Protein AF-A0A3B8QT46-F1 (afdb_monomer)

Secondary structure (DSSP, 8-state):
-PPP------PPPHHHHHHHHHHHHHHHHHHHHHHTT--STTHHHHHHHHHHHHHHHHHHHHHHHHHHHHHHHHHHHHHHHHHHHHHHHHT-

Radius of gyration: 35.26 Å; Cα contacts (8 Å, |Δi|>4): 8; chains: 1; bounding box: 93×24×86 Å

Sequence (92 aa):
MTLPDEEQMHGITKSELKILILEAAEKGSDRALARIGLHDENAVHDVKELRSLLEGWRETKSSIWRTIIRWVTMAVLGFIAFAVWSEFRSRL

pLDDT: mean 84.65, std 12.22, range [43.81, 98.19]

Foldseek 3Di:
DDDPPPPPPPDDDPVRVVVVVVVCVVVVVCVVCVVVVNNDPCNVVVVVVVVVVVVVVVVVVVVVVVVVVVVVVVVVVVVVVVVVVVVVVVVD

Structure (mmCIF, N/CA/C/O backbone):
data_AF-A0A3B8QT46-F1
#
_entry.id   AF-A0A3B8QT46-F1
#
loop_
_atom_site.group_PDB
_atom_site.id
_atom_site.type_symbol
_atom_site.label_atom_id
_atom_site.label_alt_id
_atom_site.label_comp_id
_atom_site.label_asym_id
_atom_site.label_entity_id
_atom_site.label_seq_id
_atom_site.pdbx_PDB_ins_code
_atom_site.Cartn_x
_atom_site.Cartn_y
_atom_site.Cartn_z
_atom_site.occupancy
_atom_site.B_iso_or_equiv
_atom_site.auth_seq_id
_atom_site.auth_comp_id
_atom_site.auth_asym_id
_atom_site.auth_atom_id
_atom_site.pdbx_PDB_model_num
ATOM 1 N N . MET A 1 1 ? -65.796 -0.056 35.233 1.00 43.81 1 MET A N 1
ATOM 2 C CA . MET A 1 1 ? 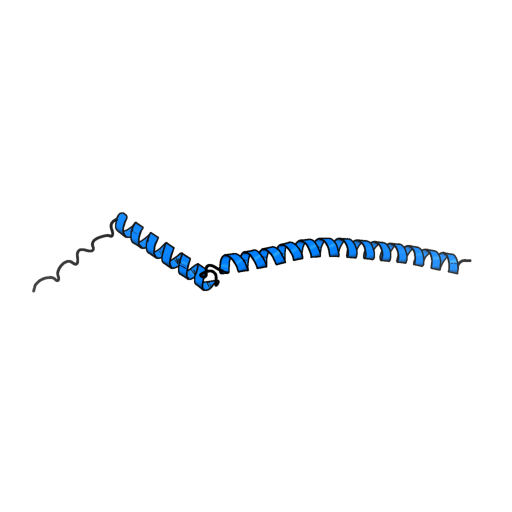-64.987 -0.046 33.999 1.00 43.81 1 MET A CA 1
ATOM 3 C C . MET A 1 1 ? -63.715 0.707 34.341 1.00 43.81 1 MET A C 1
ATOM 5 O O . MET A 1 1 ? -63.729 1.928 34.376 1.00 43.81 1 MET A O 1
ATOM 9 N N . THR A 1 2 ? -62.700 -0.015 34.807 1.00 52.56 2 THR A N 1
ATOM 10 C CA . THR A 1 2 ? -61.407 0.546 35.217 1.00 52.56 2 THR A CA 1
ATOM 11 C C . THR A 1 2 ? -60.592 0.826 33.960 1.00 52.56 2 THR A C 1
ATOM 13 O O . THR A 1 2 ? -60.513 -0.034 33.083 1.00 52.56 2 THR A O 1
ATOM 16 N N . LEU A 1 3 ? -60.067 2.044 33.843 1.00 62.03 3 LEU A N 1
ATOM 17 C CA . LEU A 1 3 ? -59.131 2.418 32.784 1.00 62.03 3 LEU A CA 1
ATOM 18 C C . LEU A 1 3 ? -57.900 1.493 32.864 1.00 62.03 3 LEU A C 1
ATOM 20 O O . LEU A 1 3 ? -57.519 1.130 33.979 1.00 62.03 3 LEU A O 1
ATOM 24 N N . PRO A 1 4 ? -57.327 1.062 31.725 1.00 62.41 4 PRO A N 1
ATOM 25 C CA . PRO A 1 4 ? -56.107 0.265 31.733 1.00 62.41 4 PRO A CA 1
ATOM 26 C C . PRO A 1 4 ? -54.998 1.071 32.410 1.00 62.41 4 PRO A C 1
ATOM 28 O O . PRO A 1 4 ? -54.909 2.281 32.191 1.00 62.41 4 PRO A O 1
ATOM 31 N N . ASP A 1 5 ? -54.214 0.396 33.253 1.00 60.12 5 ASP A N 1
ATOM 32 C CA . ASP A 1 5 ? -53.058 0.966 33.941 1.00 60.12 5 ASP A CA 1
ATOM 33 C C . ASP A 1 5 ? -52.247 1.812 32.958 1.00 60.12 5 ASP A C 1
ATOM 35 O O . ASP A 1 5 ? -51.856 1.332 31.891 1.00 60.12 5 ASP A O 1
ATOM 39 N N . GLU A 1 6 ? -52.046 3.088 33.295 1.00 54.62 6 GLU A N 1
ATOM 40 C CA . GLU A 1 6 ? -51.141 3.953 32.553 1.00 54.62 6 GLU A CA 1
ATOM 41 C C . GLU A 1 6 ? -49.765 3.291 32.573 1.00 54.62 6 GLU A C 1
ATOM 43 O O . GLU A 1 6 ? -49.069 3.288 33.591 1.00 54.62 6 GLU A O 1
ATOM 48 N N . GLU A 1 7 ? -49.399 2.678 31.450 1.00 60.44 7 GLU A N 1
ATOM 49 C CA . GLU A 1 7 ? -48.068 2.160 31.199 1.00 60.44 7 GLU A CA 1
ATOM 50 C C . GLU A 1 7 ? -47.133 3.372 31.242 1.00 60.44 7 GLU A C 1
ATOM 52 O O . GLU A 1 7 ? -46.976 4.106 30.265 1.00 60.44 7 GLU A O 1
ATOM 57 N N . GLN A 1 8 ? -46.604 3.668 32.434 1.00 57.78 8 GLN A N 1
ATOM 58 C CA . GLN A 1 8 ? -45.660 4.753 32.637 1.00 57.78 8 GLN A CA 1
ATOM 59 C C . GLN A 1 8 ? -44.462 4.461 31.748 1.00 57.78 8 GLN A C 1
ATOM 61 O O . GLN A 1 8 ? -43.616 3.625 32.067 1.00 57.78 8 GLN A O 1
ATOM 66 N N . MET A 1 9 ? -44.416 5.141 30.607 1.00 50.84 9 MET A N 1
ATOM 67 C CA . MET A 1 9 ? -43.333 5.041 29.652 1.00 50.84 9 MET A CA 1
ATOM 68 C C . MET A 1 9 ? -42.099 5.686 30.290 1.00 50.84 9 MET A C 1
ATOM 70 O O . MET A 1 9 ? -41.838 6.881 30.139 1.00 50.84 9 MET A O 1
ATOM 74 N N . HIS A 1 10 ? -41.378 4.898 31.087 1.00 69.38 10 HIS A N 1
ATOM 75 C CA . HIS A 1 10 ? -40.164 5.329 31.755 1.00 69.38 10 HIS A CA 1
ATOM 76 C C . HIS A 1 10 ? -39.118 5.626 30.680 1.00 69.38 10 HIS A C 1
ATOM 78 O O . HIS A 1 10 ? -38.619 4.727 30.003 1.00 69.38 10 HIS A O 1
ATOM 84 N N . GLY A 1 11 ? -38.833 6.913 30.473 1.00 76.50 11 GLY A N 1
ATOM 85 C CA . GLY A 1 11 ? -37.779 7.339 29.564 1.00 76.50 11 GLY A CA 1
ATOM 86 C C . GLY A 1 11 ? -36.439 6.771 30.023 1.00 76.50 11 GLY A C 1
ATOM 87 O O . GLY A 1 11 ? -36.104 6.849 31.202 1.00 76.50 11 GLY A O 1
ATOM 88 N N . ILE A 1 12 ? -35.677 6.206 29.089 1.00 83.44 12 ILE A N 1
ATOM 89 C CA . ILE A 1 12 ? -34.369 5.610 29.373 1.00 83.44 12 ILE A CA 1
ATOM 90 C C . ILE A 1 12 ? -33.450 6.677 29.982 1.00 83.44 12 ILE A C 1
ATOM 92 O O . ILE A 1 12 ? -33.296 7.778 29.439 1.00 83.44 12 ILE A O 1
ATOM 96 N N . THR A 1 13 ? -32.811 6.357 31.105 1.00 88.69 13 THR A N 1
ATOM 97 C CA . THR A 1 13 ? -31.844 7.257 31.736 1.00 88.69 13 THR A CA 1
ATOM 98 C C . THR A 1 13 ? -30.596 7.411 30.859 1.00 88.69 13 THR A C 1
ATOM 100 O O . THR A 1 13 ? -30.235 6.527 30.081 1.00 88.69 13 THR A O 1
ATOM 103 N N . LYS A 1 14 ? -29.858 8.524 30.991 1.00 88.94 14 LYS A N 1
ATOM 104 C CA . LYS A 1 14 ? -28.609 8.725 30.220 1.00 88.94 14 LYS A CA 1
ATOM 105 C C . LYS A 1 14 ? -27.600 7.586 30.418 1.00 88.94 14 LYS A C 1
ATOM 107 O O . LYS A 1 14 ? -26.858 7.260 29.496 1.00 88.94 14 LYS A O 1
ATOM 112 N N . SER A 1 15 ? -27.566 7.003 31.615 1.00 89.62 15 SER A N 1
ATOM 113 C CA . SER A 1 15 ? -26.740 5.846 31.966 1.00 89.62 15 SER A CA 1
ATOM 114 C C . SER A 1 15 ? -27.123 4.601 31.174 1.00 89.62 15 SER A C 1
ATOM 116 O O . SER A 1 15 ? -26.257 3.995 30.548 1.00 89.62 15 SER A O 1
ATOM 118 N N . GLU A 1 16 ? -28.406 4.251 31.150 1.00 90.38 16 GLU A N 1
ATOM 119 C CA . GLU A 1 16 ? -28.904 3.079 30.422 1.00 90.38 16 GLU A CA 1
ATOM 120 C C . GLU A 1 16 ? -28.725 3.249 28.913 1.00 90.38 16 GLU A C 1
ATOM 122 O O . GLU A 1 16 ? -28.253 2.336 28.241 1.00 90.38 16 GLU A O 1
ATOM 127 N N . LEU A 1 17 ? -28.987 4.449 28.382 1.00 92.00 17 LEU A N 1
ATOM 128 C CA . LEU A 1 17 ? -28.744 4.753 26.973 1.00 92.00 17 LEU A CA 1
ATOM 129 C C . LEU A 1 17 ? -27.264 4.578 26.608 1.00 92.00 17 LEU A C 1
ATOM 131 O O . LEU A 1 17 ? -26.944 4.029 25.556 1.00 92.00 17 LEU A O 1
ATOM 135 N N . LYS A 1 18 ? -26.350 5.020 27.479 1.00 94.06 18 LYS A N 1
ATOM 136 C CA . LYS A 1 18 ? -24.911 4.855 27.259 1.00 94.06 18 LYS A CA 1
ATOM 137 C C . LYS A 1 18 ? -24.513 3.379 27.243 1.00 94.06 18 LYS A C 1
ATOM 139 O O . LYS A 1 18 ? -23.714 2.999 26.394 1.00 94.06 18 LYS A O 1
ATOM 144 N N . ILE A 1 19 ? -25.075 2.562 28.134 1.00 95.75 19 ILE A N 1
ATOM 145 C CA . ILE A 1 19 ? -24.827 1.113 28.155 1.00 95.75 19 ILE A CA 1
ATOM 146 C C . ILE A 1 19 ? -25.332 0.466 26.862 1.00 95.75 19 ILE A C 1
ATOM 148 O O . ILE A 1 19 ? -24.567 -0.232 26.204 1.00 95.75 19 ILE A O 1
ATOM 152 N N . LEU A 1 20 ? -26.562 0.772 26.441 1.00 93.81 20 LEU A N 1
ATOM 153 C CA . LEU A 1 20 ? -27.138 0.238 25.203 1.00 93.81 20 LEU A CA 1
ATOM 154 C C . LEU A 1 20 ? -26.316 0.620 23.965 1.00 93.81 20 LEU A C 1
ATOM 156 O O . LEU A 1 20 ? -26.091 -0.218 23.095 1.00 93.81 20 LEU A O 1
ATOM 160 N N . ILE A 1 21 ? -25.838 1.867 23.885 1.00 94.62 21 ILE A N 1
ATOM 161 C CA . ILE A 1 21 ? -24.977 2.317 22.782 1.00 94.62 21 ILE A CA 1
ATOM 162 C C . ILE A 1 21 ? -23.628 1.598 22.810 1.00 94.62 21 ILE A C 1
ATOM 164 O O . ILE A 1 21 ? -23.152 1.190 21.755 1.00 94.62 21 ILE A O 1
ATOM 168 N N . LEU A 1 22 ? -23.010 1.435 23.983 1.00 96.12 22 LEU A N 1
ATOM 169 C CA . LEU A 1 22 ? -21.728 0.737 24.107 1.00 96.12 22 LEU A CA 1
ATOM 170 C C . LEU A 1 22 ? -21.854 -0.730 23.692 1.00 96.12 22 LEU A C 1
ATOM 172 O O . LEU A 1 22 ? -21.066 -1.198 22.877 1.00 96.12 22 LEU A O 1
ATOM 176 N N . GLU A 1 23 ? -22.890 -1.419 24.166 1.00 95.19 23 GLU A N 1
ATOM 177 C CA . GLU A 1 23 ? -23.133 -2.822 23.829 1.00 95.19 23 GLU A CA 1
ATOM 178 C C . GLU A 1 23 ? -23.483 -3.001 22.342 1.00 95.19 23 GLU A C 1
ATOM 180 O O . GLU A 1 23 ? -23.042 -3.950 21.691 1.00 95.19 23 GLU A O 1
ATOM 185 N N . ALA A 1 24 ? -24.243 -2.067 21.764 1.00 94.19 24 ALA A N 1
ATOM 186 C CA . ALA A 1 24 ? -24.531 -2.061 20.333 1.00 94.19 24 ALA A CA 1
ATOM 187 C C . ALA A 1 24 ? -23.283 -1.767 19.488 1.00 94.19 24 ALA A C 1
ATOM 189 O O . ALA A 1 24 ? -23.125 -2.360 18.420 1.00 94.19 24 ALA A O 1
ATOM 190 N N . ALA A 1 25 ? -22.400 -0.877 19.949 1.00 94.56 25 ALA A N 1
ATOM 191 C CA . ALA A 1 25 ? -21.150 -0.544 19.274 1.00 94.56 25 ALA A CA 1
ATOM 192 C C . ALA A 1 25 ? -20.159 -1.715 19.304 1.00 94.56 25 ALA A C 1
ATOM 194 O O . ALA A 1 25 ? -19.584 -2.038 18.268 1.00 94.56 25 ALA A O 1
ATOM 195 N N . GLU A 1 26 ? -20.021 -2.391 20.445 1.00 93.88 26 GLU A N 1
ATOM 196 C CA . GLU A 1 26 ? -19.190 -3.591 20.601 1.00 93.88 26 GLU A CA 1
ATOM 197 C C . GLU A 1 26 ? -19.698 -4.726 19.701 1.00 93.88 26 GLU A C 1
ATOM 199 O O . GLU A 1 26 ? -18.992 -5.170 18.794 1.00 93.88 26 GLU A O 1
ATOM 204 N N . LYS A 1 27 ? -20.987 -5.083 19.809 1.00 93.38 27 LYS A N 1
ATOM 205 C CA . LYS A 1 27 ? -21.616 -6.088 18.930 1.00 93.38 27 LYS A CA 1
ATOM 206 C C . LYS A 1 27 ? -21.592 -5.687 17.453 1.00 93.38 27 LYS A C 1
ATOM 208 O O . LYS A 1 27 ? -21.632 -6.548 16.573 1.00 93.38 27 LYS A O 1
ATOM 213 N N . GLY A 1 28 ? -21.613 -4.391 17.154 1.00 91.12 28 GLY A N 1
ATOM 214 C CA . GLY A 1 28 ? -21.500 -3.855 15.800 1.00 91.12 28 GLY A CA 1
ATOM 215 C C . GLY A 1 28 ? -20.095 -4.037 15.230 1.00 91.12 28 GLY A C 1
ATOM 216 O O . GLY A 1 28 ? -19.957 -4.529 14.110 1.00 91.12 28 GLY A O 1
ATOM 217 N N . SER A 1 29 ? -19.074 -3.700 16.021 1.00 91.94 29 SER A N 1
ATOM 218 C CA . SER A 1 29 ? -17.659 -3.882 15.691 1.00 91.94 29 SER A CA 1
ATOM 219 C C . SER A 1 29 ? -17.335 -5.353 15.448 1.00 91.94 29 SER A C 1
ATOM 221 O O . SER A 1 29 ? -16.814 -5.691 14.386 1.00 91.94 29 SER A O 1
ATOM 223 N N . ASP A 1 30 ? -17.747 -6.246 16.349 1.00 88.62 30 ASP A N 1
ATOM 224 C CA . ASP A 1 30 ? -17.487 -7.684 16.216 1.00 88.62 30 ASP A CA 1
ATOM 225 C C . ASP A 1 30 ? -18.126 -8.274 14.959 1.00 88.62 30 ASP A C 1
ATOM 227 O O . ASP A 1 30 ? -17.491 -9.019 14.212 1.00 88.62 30 ASP A O 1
ATOM 231 N N . ARG A 1 31 ? -19.375 -7.894 14.656 1.00 88.75 31 ARG A N 1
ATOM 232 C CA . ARG A 1 31 ? -20.049 -8.327 13.422 1.00 88.75 31 ARG A CA 1
ATOM 233 C C . ARG A 1 31 ? -19.393 -7.752 12.173 1.00 88.75 31 ARG A C 1
ATOM 235 O O . ARG A 1 31 ? -19.382 -8.428 11.146 1.00 88.75 31 ARG A O 1
ATOM 242 N N . ALA A 1 32 ? -18.901 -6.516 12.225 1.00 88.44 32 ALA A N 1
ATOM 243 C CA . ALA A 1 32 ? -18.199 -5.904 11.105 1.00 88.44 32 ALA A CA 1
ATOM 244 C C . ALA A 1 32 ? -16.872 -6.626 10.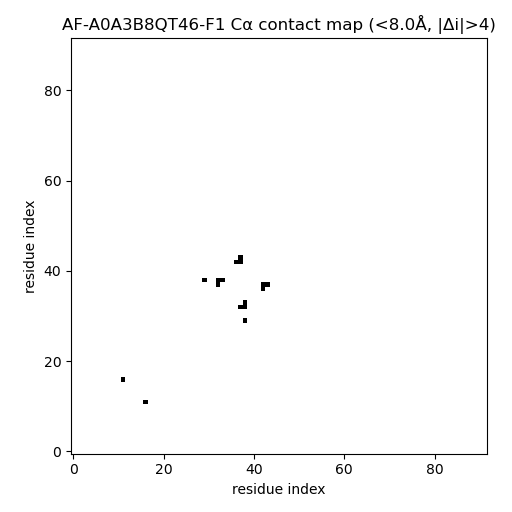838 1.00 88.44 32 ALA A C 1
ATOM 246 O O . ALA A 1 32 ? -16.629 -7.009 9.696 1.00 88.44 32 ALA A O 1
ATOM 247 N N . LEU A 1 33 ? -16.085 -6.895 11.887 1.00 83.44 33 LEU A N 1
ATOM 248 C CA . LEU A 1 33 ? -14.847 -7.676 11.822 1.00 83.44 33 LEU A CA 1
ATOM 249 C C . LEU A 1 33 ? -15.109 -9.095 11.303 1.00 83.44 33 LEU A C 1
ATOM 251 O O . LEU A 1 33 ? -14.446 -9.535 10.369 1.00 83.44 33 LEU A O 1
ATOM 255 N N . ALA A 1 34 ? -16.141 -9.779 11.803 1.00 83.69 34 ALA A N 1
ATOM 256 C CA . ALA A 1 34 ? -16.517 -11.113 11.333 1.00 83.69 34 ALA A CA 1
ATOM 257 C C . ALA A 1 34 ? -16.940 -11.139 9.857 1.00 83.69 34 ALA A C 1
ATOM 259 O O . ALA A 1 34 ? -16.577 -12.059 9.128 1.00 83.69 34 ALA A O 1
ATOM 260 N N . ARG A 1 35 ? -17.661 -10.116 9.380 1.00 80.94 35 ARG A N 1
ATOM 261 C CA . ARG A 1 35 ? -18.104 -10.032 7.975 1.00 80.94 35 ARG A CA 1
ATOM 262 C C . ARG A 1 35 ? -16.960 -9.893 6.978 1.00 80.94 35 ARG A C 1
ATOM 264 O O . ARG A 1 35 ? -17.110 -10.336 5.845 1.00 80.94 35 ARG A O 1
ATOM 271 N N . ILE A 1 36 ? -15.851 -9.279 7.380 1.00 81.69 36 ILE A N 1
ATOM 272 C CA . ILE A 1 36 ? -14.654 -9.142 6.540 1.00 81.69 36 ILE A CA 1
ATOM 273 C C . ILE A 1 36 ? -13.611 -10.238 6.821 1.00 81.69 36 ILE A C 1
ATOM 275 O O . ILE A 1 36 ? -12.500 -10.158 6.309 1.00 81.69 36 ILE A O 1
ATOM 279 N N . GLY A 1 37 ? -13.965 -11.257 7.618 1.00 73.88 37 GLY A N 1
ATOM 280 C CA . GLY A 1 37 ? -13.088 -12.383 7.957 1.00 73.88 37 GLY A CA 1
ATOM 281 C C . GLY A 1 37 ? -12.001 -12.052 8.983 1.00 73.88 37 GLY A C 1
ATOM 282 O O . GLY A 1 37 ? -11.078 -12.836 9.160 1.00 73.88 37 GLY A O 1
ATOM 283 N N . LEU A 1 38 ? -12.110 -10.909 9.669 1.00 75.94 38 LEU A N 1
ATOM 284 C CA . LEU A 1 38 ? -11.098 -1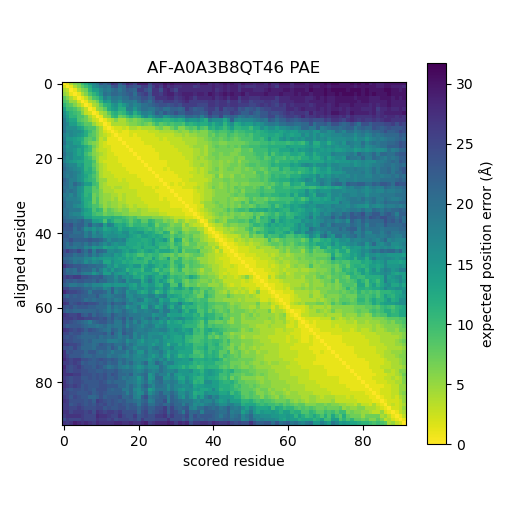0.360 10.575 1.00 75.94 38 LEU A CA 1
ATOM 285 C C . LEU A 1 38 ? -11.391 -10.592 12.066 1.00 75.94 38 LEU A C 1
ATOM 287 O O . LEU A 1 38 ? -10.981 -9.802 12.910 1.00 75.94 38 LEU A O 1
ATOM 291 N N . HIS A 1 39 ? -12.166 -11.629 12.380 1.00 76.81 39 HIS A N 1
ATOM 292 C CA . HIS A 1 39 ? -12.601 -11.941 13.747 1.00 76.81 39 HIS A CA 1
ATOM 293 C C . HIS A 1 39 ? -11.685 -12.936 14.473 1.00 76.81 39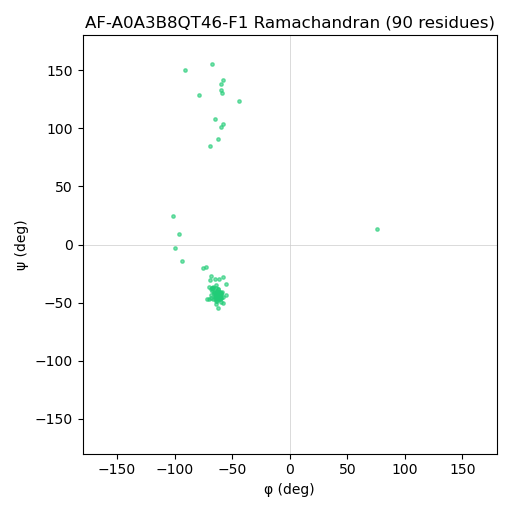 HIS A C 1
ATOM 295 O O . HIS A 1 39 ? -11.787 -13.067 15.686 1.00 76.81 39 HIS A O 1
ATOM 301 N N . ASP A 1 40 ? -10.795 -13.620 13.748 1.00 75.44 40 ASP A N 1
ATOM 302 C CA . ASP A 1 40 ? -9.803 -14.521 14.339 1.00 75.44 40 ASP A CA 1
ATOM 303 C C . ASP A 1 40 ? -8.493 -13.779 14.654 1.00 75.44 40 ASP A C 1
ATOM 305 O O . ASP A 1 40 ? -8.113 -12.840 13.948 1.00 75.44 40 ASP A O 1
ATOM 309 N N . GLU A 1 41 ? -7.771 -14.230 15.683 1.00 70.94 41 GLU A N 1
ATOM 310 C CA . GLU A 1 41 ? -6.488 -13.654 16.114 1.00 70.94 41 GLU A CA 1
ATOM 311 C C . GLU A 1 41 ? -5.438 -13.679 14.987 1.00 70.94 41 GLU A C 1
ATOM 313 O O . GLU A 1 41 ? -4.588 -12.789 14.895 1.00 70.94 41 GLU A O 1
ATOM 318 N N . ASN A 1 42 ? -5.545 -14.643 14.064 1.00 72.31 42 ASN A N 1
ATOM 319 C CA . ASN A 1 42 ? -4.664 -14.775 12.901 1.00 72.31 42 ASN A CA 1
ATOM 320 C C . ASN A 1 42 ? -4.949 -13.764 11.783 1.00 72.31 42 ASN A C 1
ATOM 322 O O . ASN A 1 42 ? -4.071 -13.476 10.969 1.00 72.31 42 ASN A O 1
ATOM 326 N N . ALA A 1 43 ? -6.136 -13.159 11.741 1.00 76.25 43 ALA A N 1
ATOM 327 C CA . ALA A 1 43 ? -6.528 -12.311 10.620 1.00 76.25 43 ALA A CA 1
ATOM 328 C C . ALA A 1 43 ? -5.720 -11.000 10.544 1.00 76.25 43 ALA A C 1
ATOM 330 O O . ALA A 1 43 ? -5.487 -10.442 9.468 1.00 76.25 43 ALA A O 1
ATOM 331 N N . VAL A 1 44 ? -5.223 -10.528 11.691 1.00 74.31 44 VAL A N 1
ATOM 332 C CA . VAL A 1 44 ? -4.268 -9.412 11.759 1.00 74.31 44 VAL A CA 1
ATOM 333 C C . VAL A 1 44 ? -2.944 -9.783 11.080 1.00 74.31 44 VAL A C 1
ATOM 335 O O . VAL A 1 44 ? -2.311 -8.925 10.455 1.00 74.31 44 VAL A O 1
ATOM 338 N N . HIS A 1 45 ? -2.523 -11.047 11.174 1.00 76.38 45 HIS A N 1
ATOM 339 C CA . HIS A 1 45 ? -1.315 -11.538 10.519 1.00 76.38 45 HIS A CA 1
ATOM 340 C C . HIS A 1 45 ? -1.491 -11.647 9.006 1.00 76.38 45 HIS A C 1
ATOM 342 O O . HIS A 1 45 ? -0.668 -11.085 8.281 1.00 76.38 45 HIS A O 1
ATOM 348 N N . ASP A 1 46 ? -2.595 -12.227 8.541 1.00 80.44 46 ASP A N 1
ATOM 349 C CA . ASP A 1 46 ? -2.866 -12.394 7.109 1.00 80.44 46 ASP A CA 1
ATOM 350 C C . ASP A 1 46 ? -2.938 -11.044 6.378 1.00 80.44 46 ASP A C 1
ATOM 352 O O . ASP A 1 46 ? -2.333 -10.849 5.322 1.00 80.44 46 ASP A O 1
ATOM 356 N N . VAL A 1 47 ? -3.608 -10.044 6.966 1.00 82.25 47 VAL A N 1
ATOM 357 C CA . VAL A 1 47 ? -3.670 -8.688 6.389 1.00 82.25 47 VAL A CA 1
ATOM 358 C C . VAL A 1 47 ? -2.293 -8.027 6.342 1.00 82.25 47 VAL A C 1
ATOM 360 O O . VAL A 1 47 ? -1.966 -7.320 5.380 1.00 82.25 47 VAL A O 1
ATOM 363 N N . LYS A 1 48 ? -1.463 -8.250 7.365 1.00 81.81 48 LYS A N 1
ATOM 364 C CA . LYS A 1 48 ? -0.095 -7.725 7.405 1.00 81.81 48 LYS A CA 1
ATOM 365 C C . LYS A 1 48 ? 0.782 -8.382 6.338 1.00 81.81 48 LYS A C 1
ATOM 367 O O . LYS A 1 48 ? 1.590 -7.691 5.717 1.00 81.81 48 LYS A O 1
ATOM 372 N N . GLU A 1 49 ? 0.595 -9.673 6.091 1.00 83.19 49 GLU A N 1
ATOM 373 C CA . GLU A 1 49 ? 1.307 -10.413 5.053 1.00 83.19 49 GLU A CA 1
ATOM 374 C C . GLU A 1 49 ? 0.884 -9.966 3.649 1.00 83.19 49 GLU A C 1
ATOM 376 O O . GLU A 1 49 ? 1.741 -9.611 2.839 1.00 83.19 49 GLU A O 1
ATOM 381 N N . LEU A 1 50 ? -0.422 -9.830 3.386 1.00 88.31 50 LEU A N 1
ATOM 382 C CA . LEU A 1 50 ? -0.928 -9.276 2.124 1.00 88.31 50 LEU A CA 1
ATOM 383 C C . LEU A 1 50 ? -0.354 -7.887 1.843 1.00 88.31 50 LEU A C 1
ATOM 385 O O . LEU A 1 50 ? 0.068 -7.605 0.720 1.00 88.31 50 LEU A O 1
ATOM 389 N N . ARG A 1 51 ? -0.291 -7.024 2.864 1.00 87.06 51 ARG A N 1
ATOM 390 C CA . ARG A 1 51 ? 0.325 -5.700 2.741 1.00 87.06 51 ARG A CA 1
ATOM 391 C C . ARG A 1 51 ? 1.815 -5.796 2.422 1.00 87.06 51 ARG A C 1
ATOM 393 O O . ARG A 1 51 ? 2.282 -5.050 1.565 1.00 87.06 51 ARG A O 1
ATOM 400 N N . SER A 1 52 ? 2.540 -6.705 3.069 1.00 85.31 52 SER A N 1
ATOM 401 C CA . SER A 1 52 ? 3.964 -6.930 2.809 1.00 85.31 52 SER A CA 1
ATOM 402 C C . SER A 1 52 ? 4.215 -7.401 1.371 1.00 85.31 52 SER A C 1
ATOM 404 O O . SER A 1 52 ? 5.091 -6.859 0.695 1.00 85.31 52 SER A O 1
ATOM 406 N N . LEU A 1 53 ? 3.395 -8.323 0.853 1.00 87.38 53 LEU A N 1
ATOM 407 C CA . LEU A 1 53 ? 3.462 -8.772 -0.543 1.00 87.38 53 LEU A CA 1
ATOM 408 C C . LEU A 1 53 ? 3.158 -7.632 -1.527 1.00 87.38 53 LEU A C 1
ATOM 410 O O . LEU A 1 53 ? 3.823 -7.497 -2.555 1.00 87.38 53 LEU A O 1
ATOM 414 N N . LEU A 1 54 ? 2.183 -6.776 -1.209 1.00 88.19 54 LEU A N 1
ATOM 415 C CA . LEU A 1 54 ? 1.829 -5.606 -2.020 1.00 88.19 54 LEU A CA 1
ATOM 416 C C . LEU A 1 54 ? 2.916 -4.526 -2.003 1.00 88.19 54 LEU A C 1
ATOM 418 O O . LEU A 1 54 ? 3.190 -3.909 -3.036 1.00 88.19 54 LEU A O 1
ATOM 422 N N . GLU A 1 55 ? 3.551 -4.305 -0.852 1.0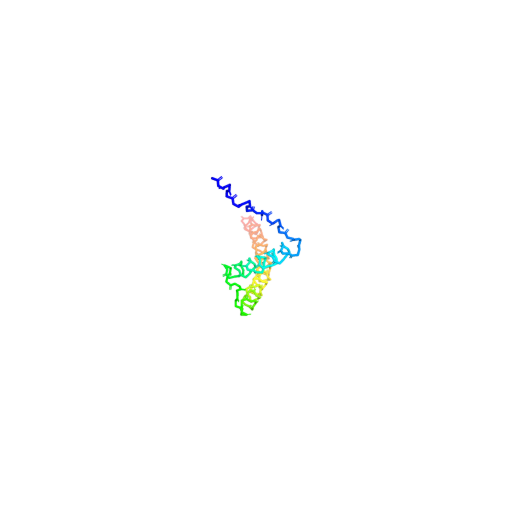0 84.00 55 GLU A N 1
ATOM 423 C CA . GLU A 1 55 ? 4.717 -3.430 -0.724 1.00 84.00 55 GLU A CA 1
ATOM 424 C C . GLU A 1 55 ? 5.877 -3.963 -1.582 1.00 84.00 55 GLU A C 1
ATOM 426 O O . GLU A 1 55 ? 6.393 -3.213 -2.418 1.00 84.00 55 GLU A O 1
ATOM 431 N N . GLY A 1 56 ? 6.176 -5.266 -1.516 1.00 84.38 56 GLY A N 1
ATOM 432 C CA . GLY A 1 56 ? 7.176 -5.917 -2.372 1.00 84.38 56 GLY A CA 1
ATOM 433 C C . GLY A 1 56 ? 6.844 -5.859 -3.871 1.00 84.38 56 GLY A C 1
ATOM 434 O O . GLY A 1 56 ? 7.715 -5.602 -4.708 1.00 84.38 56 GLY A O 1
ATOM 435 N N . TRP A 1 57 ? 5.570 -6.009 -4.243 1.00 82.44 57 TRP A N 1
ATOM 436 C CA . TRP A 1 57 ? 5.118 -5.853 -5.629 1.00 82.44 57 TRP A CA 1
ATOM 437 C C . TRP A 1 57 ? 5.283 -4.418 -6.137 1.00 82.44 57 TRP A C 1
ATOM 439 O O . TRP A 1 57 ? 5.719 -4.202 -7.271 1.00 82.44 57 TRP A O 1
ATOM 449 N N . ARG A 1 58 ? 4.973 -3.415 -5.308 1.00 83.50 58 ARG A N 1
ATOM 450 C CA . ARG A 1 58 ? 5.132 -2.000 -5.673 1.00 83.50 58 ARG A CA 1
ATOM 451 C C . ARG A 1 58 ? 6.596 -1.652 -5.938 1.00 83.50 58 ARG A C 1
ATOM 453 O O . ARG A 1 58 ? 6.891 -0.949 -6.908 1.00 83.50 58 ARG A O 1
ATOM 460 N N . GLU A 1 59 ? 7.500 -2.164 -5.113 1.00 79.06 59 GLU A N 1
ATOM 461 C CA . GLU A 1 59 ? 8.943 -1.995 -5.293 1.00 79.06 59 GLU A CA 1
ATOM 462 C C . GLU A 1 59 ? 9.438 -2.689 -6.565 1.00 79.06 59 GLU A C 1
ATOM 464 O O . GLU A 1 59 ? 10.126 -2.078 -7.390 1.00 79.06 59 GLU A O 1
ATOM 469 N N . THR A 1 60 ? 8.990 -3.924 -6.789 1.00 83.44 60 THR A N 1
ATOM 470 C CA . THR A 1 60 ? 9.330 -4.710 -7.980 1.00 83.44 60 THR A CA 1
ATOM 471 C C . THR A 1 60 ? 8.851 -4.021 -9.260 1.00 83.44 60 THR A C 1
ATOM 473 O O . THR A 1 60 ? 9.618 -3.861 -10.212 1.00 83.44 60 THR A O 1
ATOM 476 N N . LYS A 1 61 ? 7.614 -3.509 -9.271 1.00 85.88 61 LYS A N 1
ATOM 477 C CA . LYS A 1 61 ? 7.046 -2.755 -10.396 1.00 85.88 61 LYS A CA 1
ATOM 478 C C . LYS A 1 61 ? 7.898 -1.533 -10.741 1.00 85.88 61 LYS A C 1
ATOM 480 O O . LYS A 1 61 ? 8.186 -1.307 -11.914 1.00 85.88 61 LYS A O 1
ATOM 485 N N . SER A 1 62 ? 8.328 -0.761 -9.741 1.00 81.06 62 SER A N 1
ATOM 486 C CA . SER A 1 62 ? 9.187 0.416 -9.947 1.00 81.06 62 SER A CA 1
ATOM 487 C C . SER A 1 62 ? 10.524 0.050 -10.605 1.00 81.06 62 SER A C 1
ATOM 489 O O . SER A 1 62 ? 10.961 0.716 -11.547 1.00 81.06 62 SER A O 1
ATOM 491 N N . SER A 1 63 ? 11.145 -1.047 -10.163 1.00 84.50 63 SER A N 1
ATOM 492 C CA . SER A 1 63 ? 12.397 -1.550 -10.741 1.00 84.50 63 SER A CA 1
ATOM 493 C C . SER A 1 63 ? 12.228 -1.998 -12.201 1.00 84.50 63 SER A C 1
ATOM 495 O O . SER A 1 63 ? 13.003 -1.603 -13.076 1.00 84.50 63 SER A O 1
ATOM 497 N N . ILE A 1 64 ? 11.157 -2.742 -12.499 1.00 89.69 64 ILE A N 1
ATOM 498 C CA . ILE A 1 64 ? 10.848 -3.216 -13.856 1.00 89.69 64 ILE A CA 1
ATOM 499 C C . ILE A 1 64 ? 10.632 -2.038 -14.817 1.00 89.69 64 ILE A C 1
ATOM 501 O O . ILE A 1 64 ? 11.194 -2.035 -15.912 1.00 89.69 64 ILE A O 1
ATOM 505 N N . TRP A 1 65 ? 9.891 -1.002 -14.407 1.00 91.00 65 TRP A N 1
ATOM 506 C CA . TRP A 1 65 ? 9.658 0.182 -15.245 1.00 91.00 65 TRP A CA 1
ATOM 507 C C . TRP A 1 65 ? 10.947 0.892 -15.649 1.00 91.00 65 TRP A C 1
ATOM 509 O O . TRP A 1 65 ? 11.091 1.286 -16.805 1.00 91.00 65 TRP A O 1
ATOM 519 N N . ARG A 1 66 ? 11.909 1.020 -14.729 1.00 89.19 66 ARG A N 1
ATOM 520 C CA . ARG A 1 66 ? 13.214 1.626 -15.036 1.00 89.19 66 ARG A CA 1
ATOM 521 C C . ARG A 1 66 ? 13.959 0.839 -16.109 1.00 89.19 66 ARG A C 1
ATOM 523 O O . ARG A 1 66 ? 14.509 1.437 -17.033 1.00 89.19 66 ARG A O 1
ATOM 530 N N . THR A 1 67 ? 1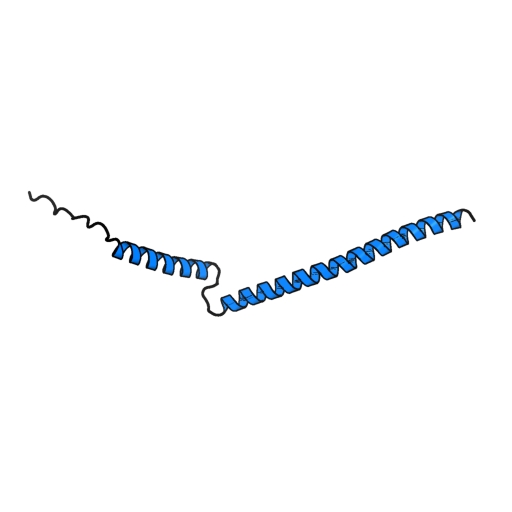3.946 -0.488 -16.008 1.00 93.19 67 THR A N 1
ATOM 531 C CA . THR A 1 67 ? 14.575 -1.372 -16.995 1.00 93.19 67 THR A CA 1
ATOM 532 C C . THR A 1 67 ? 13.884 -1.268 -18.349 1.00 93.19 67 THR A C 1
ATOM 534 O O . THR A 1 67 ? 14.562 -1.070 -19.353 1.00 93.19 67 THR A O 1
ATOM 537 N N . ILE A 1 68 ? 12.549 -1.313 -18.384 1.00 95.94 68 ILE A N 1
ATOM 538 C CA . ILE A 1 68 ? 11.771 -1.176 -19.623 1.00 95.94 68 ILE A CA 1
ATOM 539 C C . ILE A 1 68 ? 12.092 0.148 -20.312 1.00 95.94 68 ILE A C 1
ATOM 541 O O . ILE A 1 68 ? 12.448 0.146 -21.486 1.00 95.94 68 ILE A O 1
ATOM 545 N N . ILE A 1 69 ? 12.037 1.270 -19.588 1.00 96.38 69 ILE A N 1
ATOM 546 C CA . ILE A 1 69 ? 12.323 2.592 -20.159 1.00 96.38 69 ILE A CA 1
ATOM 547 C C . ILE A 1 69 ? 13.747 2.637 -20.717 1.00 96.38 69 ILE A C 1
ATOM 549 O O . ILE A 1 69 ? 13.951 3.110 -21.829 1.00 96.38 69 ILE A O 1
ATOM 553 N N . ARG A 1 70 ? 14.735 2.098 -19.992 1.00 95.56 70 ARG A N 1
ATOM 554 C CA . ARG A 1 70 ? 16.122 2.041 -20.470 1.00 95.56 70 ARG A CA 1
ATOM 555 C C . ARG A 1 70 ? 16.255 1.247 -21.772 1.00 95.56 70 ARG A C 1
ATOM 557 O O . ARG A 1 70 ? 16.920 1.719 -22.693 1.00 95.56 70 ARG A O 1
ATOM 564 N N . TRP A 1 71 ? 15.633 0.072 -21.852 1.00 97.44 71 TRP A N 1
ATOM 565 C CA . TRP A 1 71 ? 15.635 -0.758 -23.058 1.00 97.44 71 TRP A CA 1
ATOM 566 C C . TRP A 1 71 ? 14.924 -0.077 -24.224 1.00 97.44 71 TRP A C 1
ATOM 568 O O . TRP A 1 71 ? 15.452 -0.074 -25.331 1.00 97.44 71 TRP A O 1
ATOM 578 N N . VAL A 1 72 ? 13.776 0.555 -23.974 1.00 97.88 72 VAL A N 1
ATOM 579 C CA . VAL A 1 72 ? 13.045 1.329 -24.985 1.00 97.88 72 VAL A CA 1
ATOM 580 C C . VAL A 1 72 ? 13.904 2.478 -25.502 1.00 97.88 72 VAL A C 1
ATOM 582 O O . VAL A 1 72 ? 14.049 2.626 -26.711 1.0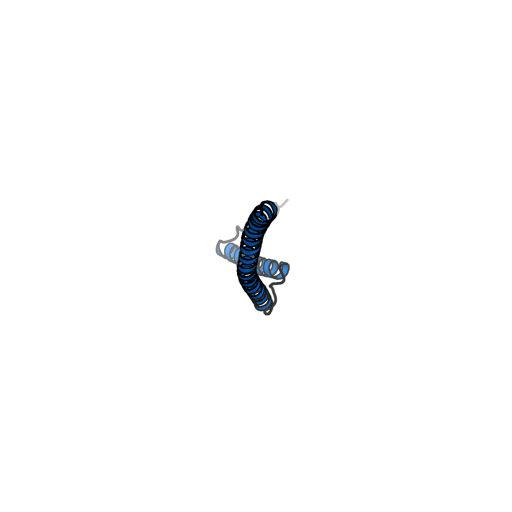0 97.88 72 VAL A O 1
ATOM 585 N N . THR A 1 73 ? 14.548 3.247 -24.622 1.00 97.44 73 THR A N 1
ATOM 586 C CA . THR A 1 73 ? 15.448 4.332 -25.033 1.00 97.44 73 THR A CA 1
ATOM 587 C C . THR A 1 73 ? 16.616 3.806 -25.866 1.00 97.44 73 THR A C 1
ATOM 589 O O . THR A 1 73 ? 16.912 4.367 -26.918 1.00 97.44 73 THR A O 1
ATOM 592 N N . MET A 1 74 ? 17.260 2.711 -25.447 1.00 97.50 74 MET A N 1
ATOM 593 C CA . MET A 1 74 ? 18.329 2.077 -26.230 1.00 97.50 74 MET A CA 1
ATOM 594 C C . MET A 1 74 ? 17.834 1.593 -27.597 1.00 97.50 74 MET A C 1
ATOM 596 O O . MET A 1 74 ? 18.525 1.799 -28.590 1.00 97.50 74 MET A O 1
ATOM 600 N N . ALA A 1 75 ? 16.639 1.005 -27.667 1.00 97.75 75 ALA A N 1
ATOM 601 C CA . ALA A 1 75 ? 16.041 0.553 -28.918 1.00 97.75 75 ALA A CA 1
ATOM 602 C C . ALA A 1 75 ? 15.735 1.725 -29.861 1.00 97.75 75 ALA A C 1
ATOM 604 O O . ALA A 1 75 ? 16.064 1.653 -31.040 1.00 97.75 75 ALA A O 1
ATOM 605 N N . VAL A 1 76 ? 15.170 2.822 -29.348 1.00 98.19 76 VAL A N 1
ATOM 606 C CA . VAL A 1 76 ? 14.872 4.026 -30.140 1.00 98.19 76 VAL A CA 1
ATOM 607 C C . VAL A 1 76 ? 16.155 4.661 -30.670 1.00 98.19 76 VAL A C 1
ATOM 609 O O . VAL A 1 76 ? 16.255 4.939 -31.863 1.00 98.19 76 VAL A O 1
ATOM 612 N N . LEU A 1 77 ? 17.161 4.853 -29.813 1.00 97.81 77 LEU A N 1
ATOM 613 C CA . LEU A 1 77 ? 18.448 5.409 -30.234 1.00 97.81 77 LEU A CA 1
ATOM 614 C C . LEU A 1 77 ? 19.156 4.495 -31.240 1.00 97.81 77 LEU A C 1
ATOM 616 O O . LEU A 1 77 ? 19.668 4.977 -32.248 1.00 97.81 77 LEU A O 1
ATOM 620 N N . GLY A 1 78 ? 19.145 3.182 -30.998 1.00 97.81 78 GLY A N 1
ATOM 621 C CA . GLY A 1 78 ? 19.695 2.188 -31.915 1.00 97.81 78 GLY A CA 1
ATOM 622 C C . GLY A 1 78 ? 18.985 2.190 -33.267 1.00 97.81 78 GLY A C 1
ATOM 623 O O . GLY A 1 78 ? 19.644 2.144 -34.301 1.00 97.81 78 GLY A O 1
ATOM 624 N N . PHE A 1 79 ? 17.659 2.325 -33.272 1.00 97.56 79 PHE A N 1
ATOM 625 C CA . PHE A 1 79 ? 16.865 2.425 -34.492 1.00 97.56 79 PHE A CA 1
ATOM 626 C C . PHE A 1 79 ? 17.217 3.678 -35.302 1.00 97.56 79 PHE A C 1
ATOM 628 O O . PHE A 1 79 ? 17.438 3.580 -36.506 1.00 97.56 79 PHE A O 1
ATOM 635 N N . ILE A 1 80 ? 17.340 4.839 -34.650 1.00 96.94 80 ILE A N 1
ATOM 636 C CA . ILE A 1 80 ? 17.735 6.090 -35.317 1.00 96.94 80 ILE A CA 1
ATOM 637 C C . ILE A 1 80 ? 19.150 5.968 -35.894 1.00 96.94 80 ILE A C 1
ATOM 639 O O . ILE A 1 80 ? 19.368 6.298 -37.059 1.00 96.94 80 ILE A O 1
ATOM 643 N N . ALA A 1 81 ? 20.105 5.461 -35.111 1.00 96.75 81 ALA A N 1
ATOM 644 C CA . ALA A 1 81 ? 21.479 5.270 -35.567 1.00 96.75 81 ALA A CA 1
ATOM 645 C C . ALA A 1 81 ? 21.554 4.309 -36.764 1.00 96.75 81 ALA A C 1
ATOM 647 O O . ALA A 1 81 ? 22.249 4.590 -37.740 1.00 96.75 81 ALA A O 1
ATOM 648 N N . PHE A 1 82 ? 20.800 3.208 -36.717 1.00 96.81 82 PHE A N 1
ATOM 649 C CA . PHE A 1 82 ? 20.705 2.252 -37.815 1.00 96.81 82 PHE A CA 1
ATOM 650 C C . PHE A 1 82 ? 20.076 2.871 -39.069 1.00 96.81 82 PHE A C 1
ATOM 652 O O . PHE A 1 82 ? 20.603 2.687 -40.164 1.00 96.81 82 PHE A O 1
ATOM 659 N N . ALA A 1 83 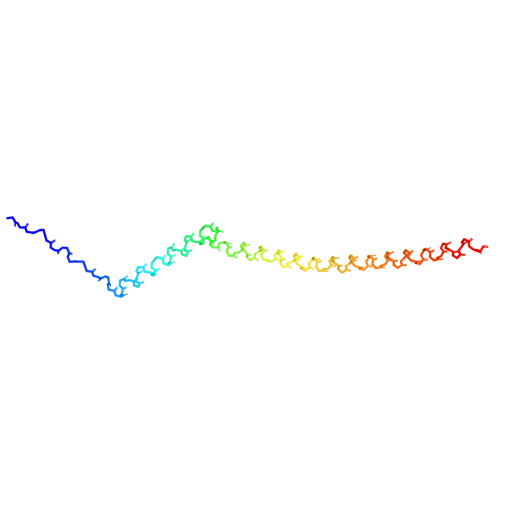? 18.995 3.642 -38.922 1.00 95.50 83 ALA A N 1
ATOM 660 C CA . ALA A 1 83 ? 18.339 4.316 -40.040 1.00 95.50 83 ALA A CA 1
ATOM 661 C C . ALA A 1 83 ? 19.283 5.310 -40.738 1.00 95.50 83 ALA A C 1
ATOM 663 O O . ALA A 1 83 ? 19.409 5.288 -41.962 1.00 95.50 83 ALA A O 1
ATOM 664 N N . VAL A 1 84 ? 20.006 6.126 -39.963 1.00 95.69 84 VAL A N 1
ATOM 665 C CA . VAL A 1 84 ? 21.001 7.071 -40.499 1.00 95.69 84 VAL A CA 1
ATOM 666 C C . VAL A 1 84 ? 22.156 6.333 -41.177 1.00 95.69 84 VAL A C 1
ATOM 668 O O . VAL A 1 84 ? 22.573 6.711 -42.270 1.00 95.69 84 VAL A O 1
ATOM 671 N N . TRP A 1 85 ? 22.662 5.259 -40.565 1.00 95.31 85 TRP A N 1
ATOM 672 C CA . TRP A 1 85 ? 23.721 4.441 -41.157 1.00 95.31 85 TRP A CA 1
ATOM 673 C C . TRP A 1 85 ? 23.291 3.798 -42.479 1.00 95.31 85 TRP A C 1
ATOM 675 O O . TRP A 1 85 ? 24.065 3.787 -43.435 1.00 95.31 85 TRP A O 1
ATOM 685 N N . SER A 1 86 ? 22.053 3.303 -42.548 1.00 95.56 86 SER A N 1
ATOM 686 C CA . SER A 1 86 ? 21.485 2.718 -43.763 1.00 95.56 86 SER A CA 1
ATOM 687 C C . SER A 1 86 ? 21.419 3.735 -44.904 1.00 95.56 86 SER A C 1
ATOM 689 O O . SER A 1 86 ? 21.763 3.396 -46.033 1.00 95.56 86 SER A O 1
ATOM 691 N N . GLU A 1 87 ? 21.016 4.976 -44.617 1.00 87.94 87 GLU A N 1
ATOM 692 C CA . GLU A 1 87 ? 20.960 6.061 -45.607 1.00 87.94 87 GLU A CA 1
ATOM 693 C C . GLU A 1 87 ? 22.358 6.527 -46.044 1.00 87.94 87 GLU A C 1
ATOM 695 O O . GLU A 1 87 ? 22.588 6.837 -47.208 1.00 87.94 87 GLU A O 1
ATOM 700 N N . PHE A 1 88 ? 23.333 6.558 -45.135 1.00 89.94 88 PHE A N 1
ATOM 701 C CA . PHE A 1 88 ? 24.711 6.889 -45.503 1.00 89.94 88 PHE A CA 1
ATOM 702 C C . PHE A 1 88 ? 25.337 5.796 -46.378 1.00 89.94 88 PHE A C 1
ATOM 704 O O . PHE A 1 88 ? 26.027 6.092 -47.350 1.00 89.94 88 PHE A O 1
ATOM 711 N N . ARG A 1 89 ? 25.060 4.525 -46.062 1.00 88.50 89 ARG A N 1
ATOM 712 C CA . ARG A 1 89 ? 25.535 3.378 -46.840 1.00 88.50 89 ARG A CA 1
ATOM 713 C C . ARG A 1 89 ? 24.871 3.264 -48.208 1.00 88.50 89 ARG A C 1
ATOM 715 O O . ARG A 1 89 ? 25.506 2.756 -49.120 1.00 88.50 89 ARG A O 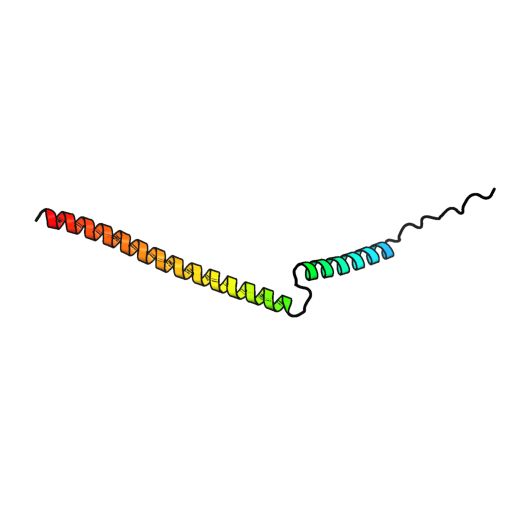1
ATOM 722 N N . SER A 1 90 ? 23.625 3.704 -48.358 1.00 81.50 90 SER A N 1
ATOM 723 C CA . SER A 1 90 ? 22.949 3.696 -49.659 1.00 81.50 90 SER A CA 1
ATOM 724 C C . SER A 1 90 ? 23.483 4.766 -50.621 1.00 81.50 90 SER A C 1
ATOM 726 O O . SER A 1 90 ? 23.275 4.645 -51.826 1.00 81.50 90 SER A O 1
ATOM 728 N N . ARG A 1 91 ? 24.165 5.804 -50.110 1.00 77.50 91 ARG A N 1
ATOM 729 C CA . ARG A 1 91 ? 24.713 6.922 -50.902 1.00 77.50 91 ARG A CA 1
ATOM 730 C C . ARG A 1 91 ? 26.208 6.826 -51.226 1.00 77.50 91 ARG A C 1
ATOM 732 O O . ARG A 1 91 ? 26.711 7.713 -51.913 1.00 77.50 91 ARG A O 1
ATOM 739 N N . LEU A 1 92 ? 26.896 5.799 -50.732 1.00 67.06 92 LEU A N 1
ATOM 740 C CA . LEU A 1 92 ? 28.312 5.497 -50.980 1.00 67.06 92 LEU A CA 1
ATOM 741 C C . LEU A 1 92 ? 28.443 4.337 -51.967 1.00 67.06 92 LEU A C 1
ATOM 743 O O . LEU A 1 92 ? 29.323 4.433 -52.847 1.00 67.06 92 LEU A O 1
#

Mean predicted aligned error: 12.68 Å

Solvent-accessible surface area (backbone atoms only — not comparable to full-atom values): 5351 Å² total; per-residue (Å²): 136,79,76,78,79,80,77,76,79,75,74,80,48,75,67,56,50,50,50,54,51,50,53,50,49,52,58,45,49,53,51,53,31,46,75,74,62,50,66,50,88,61,35,65,52,54,55,51,49,54,49,51,54,51,53,52,48,54,54,50,51,55,54,50,50,55,51,50,52,52,51,49,51,51,49,53,52,50,50,52,54,49,52,53,50,53,56,54,60,74,74,109

=== Feature glossary ===
A reading guide for the features in this record.

Start from the sequence.

  · Sequence gives the chain of amino acids in standard one-letter code (A=alanine, C=cysteine, …, Y=tyrosine), read N→C. It is the only feature that is directly encoded by the gene; all structural features are derived from the folded form of this sequence.

Fold it, and you get atomic coordinates and the backbone conformation that goes with them.

  · The mmCIF table is the protein's shape written out atom by atom. For each backbone N, Cα, C, and carbonyl O, it records an (x, y, z) coordinate triple in Å plus the residue type, chain letter, and residue number.

  · Backbone dihedral angles. Every residue except chain termini has a φ (preceding-C → N → Cα → C) and a ψ (N → Cα → C → next-N). They are reported in degrees following the IUPAC sign convention. Secondary structure is essentially a statement about which (φ, ψ) basin each residue occupies.

  · DSSP 8-state secondary structure assigns each residue one of H (α-helix), G (3₁₀-helix), I (π-helix), E (extended β-strand), B (isolated β-bridge), T (hydrogen-bonded turn), S (bend), or '-' (coil). The assignment is computed from backbone hydrogen-bond geometry via the Kabsch–Sander algorithm.

  · P-SEA three-state annotation labels each residue as helix, strand, or coil based purely on the geometry of the Cα trace. It serves as a fallback when the full backbone (and thus DSSP) is unavailable.

Summarize the fold with a handful of shape descriptors and a per-residue structural alphabet.

  · Radius of gyration (Rg) is the root-mean-square distance of Cα atoms from their centroid — a single number for overall size and compactness. A globular domain of N residues has Rg ≈ 2.2·N^0.38 Å; an extended or disordered chain has a much larger Rg. The Cα contact count is the number of residue pairs whose Cα atoms are within 8 Å and are more than four positions apart in sequence — a standard proxy for tertiary packing density. The bounding box is the smallest axis-aligned box enclosing all Cα atoms.

  · Foldseek's 3Di representation compresses backbone geometry into a per-residue letter drawn from a learned twenty-state alphabet. It captures the tertiary interaction pattern around each residue — which residues are packed against it in space, regardless of where they are in sequence.

  · Accessible surface area quantifies burial. A residue with SASA near zero is packed into the hydrophobic core; one with SASA >100 Å² sits on the surface. Computed here via the Shrake–Rupley numerical algorithm with a 1.4 Å probe.

Ask how reliable the model is.

  · For AlphaFold models, the B-factor field carries pLDDT — the model's own estimate of local accuracy on a 0–100 scale. Regions with pLDDT<50 should be treated as essentially unmodeled; they often correspond to intrinsically disordered segments.

  · For experimental (PDB) structures, the B-factor (temperature factor) quantifies the positional spread of each atom in the crystal — a combination of thermal vibration and static disorder — in units of Å². High B-factors mark flexible loops or poorly resolved regions; low B-factors mark the rigid, well-ordered core.

  · PAE(i, j) answers: if I align the predicted and true structures on residue i, how far off (in Å) do I expect residue j to be? A block-diagonal PAE matrix with low values on the blocks and high values off-diagonal is the signature of a multi-domain protein with confidently predicted domains but uncertain inter-domain orientation.

Place it in context: what it resembles, what it is annotated as, and how it looks.

  · Structural nearest neighbors (via Foldseek easy-search vs the PDB). Reported per hit: target PDB id, E-value, and alignment TM-score. A TM-score above ~0.5 is the conventional threshold for 'same fold'.

  · Functional annotations link the protein to curated databases. InterPro entries identify conserved domains and families by matching the sequence against member-database signatures (Pfam, PROSITE, CDD, …). Gene Ontology (GO) terms describe molecular function, biological process, and cellular component in a controlled vocabulary. CATH places the structure in a hierarchical fold classification (Class/Architecture/Topology/Homologous-superfamily). The organism is the source species.

  · Plot images: a contact map (which residues are close in 3D, as an N×N binary image), a Ramachandran scatter (backbone torsion angles, revealing secondary-structure composition at a glance), and — for AlphaFold structures — a PAE heatmap (pairwise prediction confidence).

  · Structure images are PyMOL renders from six orthogonal camera directions. Cartoon representation draws helices as coils and strands as arrows; sticks shows the backbone as bonds; surface shows the solvent-excluded envelope. Rainbow coloring maps sequence position to hue (blue→red, N→C); chain coloring assigns a distinct color per polypeptide.